Protein AF-A0A0F9B025-F1 (afdb_monomer)

pLDDT: mean 85.18, std 12.73, range [48.25, 94.06]

Foldseek 3Di:
DPDQDDPDPVLVVLLVVLLVLVCVQVVHHDDPVNSVCCSVPVVVSCVVSPDPDDD

Nearest PDB structures (foldseek):
  1bhb-assembly1_A  TM=4.679E-01  e=8.511E+00  Halobacterium salinarum

Solvent-accessible surface area (backbone atoms only — not comparable to full-atom values): 3486 Å² total; per-residue (Å²): 131,92,85,80,84,67,94,45,69,68,56,46,50,52,39,51,50,52,53,53,50,50,26,65,75,67,76,42,83,76,50,72,68,57,51,49,44,32,66,74,36,46,72,57,42,48,61,72,66,64,60,82,72,84,129

Mean predicted aligned error: 5.28 Å

Secondary structure (DSSP, 8-state):
---PPPSSHHHHHHHHHHHHHHHHHHTSPPPHHHHHHHHH-HHHHHHHH------

Sequence (55 aa):
KLEIKFKNEQEACTILELARYANVHTQKPLVSDELLFIARYPEQARKILTVIPPS

Structure (mmCIF, N/CA/C/O backbone):
data_AF-A0A0F9B025-F1
#
_entry.id   AF-A0A0F9B025-F1
#
loop_
_atom_site.group_PDB
_atom_site.id
_atom_site.type_symbol
_atom_site.label_atom_id
_atom_site.label_alt_id
_atom_site.label_comp_id
_atom_site.label_asym_id
_atom_site.label_entity_id
_atom_site.label_seq_id
_atom_site.pdbx_PDB_ins_code
_atom_site.Cartn_x
_atom_site.Cartn_y
_atom_site.Cartn_z
_atom_site.occupancy
_atom_site.B_iso_or_equiv
_atom_site.auth_seq_id
_atom_site.auth_comp_id
_atom_site.auth_asym_id
_atom_site.auth_atom_id
_atom_site.pdbx_PDB_model_num
ATOM 1 N N . LYS A 1 1 ? -17.591 -6.363 -5.121 1.00 57.59 1 LYS A N 1
ATOM 2 C CA . LYS A 1 1 ? -17.339 -4.960 -4.704 1.00 57.59 1 LYS A CA 1
ATOM 3 C C . LYS A 1 1 ? -16.190 -5.002 -3.701 1.00 57.59 1 LYS A C 1
ATOM 5 O O . LYS A 1 1 ? -16.239 -5.855 -2.827 1.00 57.59 1 LYS A O 1
ATOM 10 N N . LEU A 1 2 ? -15.146 -4.187 -3.858 1.00 62.84 2 LEU A N 1
ATOM 11 C CA . LEU A 1 2 ? -14.067 -4.075 -2.868 1.00 62.84 2 LEU A CA 1
ATOM 12 C C . LEU A 1 2 ? -14.609 -3.286 -1.670 1.00 62.84 2 LEU A C 1
ATOM 14 O O . LEU A 1 2 ? -14.664 -2.062 -1.709 1.00 62.84 2 LEU A O 1
ATOM 18 N N . GLU A 1 3 ? -15.104 -3.975 -0.645 1.00 73.00 3 GLU A N 1
ATOM 19 C CA . GLU A 1 3 ? -15.559 -3.327 0.589 1.00 73.00 3 GLU A CA 1
ATOM 20 C C . GLU A 1 3 ? -14.391 -3.224 1.566 1.00 73.00 3 GLU A C 1
ATOM 22 O O . GLU A 1 3 ? -14.139 -4.116 2.375 1.00 73.00 3 GLU A O 1
ATOM 27 N N . ILE A 1 4 ? -13.647 -2.126 1.450 1.00 77.81 4 ILE A N 1
ATOM 28 C CA . ILE A 1 4 ? -12.590 -1.756 2.388 1.00 77.81 4 ILE A CA 1
ATOM 29 C C . ILE A 1 4 ? -13.169 -0.675 3.300 1.00 77.81 4 ILE A C 1
ATOM 31 O O . ILE A 1 4 ? -13.592 0.380 2.830 1.00 77.81 4 ILE A O 1
ATOM 35 N N . LYS A 1 5 ? -13.226 -0.954 4.604 1.00 84.56 5 LYS A N 1
ATOM 36 C CA . LYS A 1 5 ? -13.582 0.037 5.624 1.00 84.56 5 LYS A CA 1
ATOM 37 C C . LYS A 1 5 ? -12.310 0.487 6.321 1.00 84.56 5 LYS A C 1
ATOM 39 O O . LYS A 1 5 ? -11.658 -0.327 6.969 1.00 84.56 5 LYS A O 1
ATOM 44 N N . PHE A 1 6 ? -11.999 1.769 6.194 1.00 87.06 6 PHE A N 1
ATOM 45 C CA . PHE A 1 6 ? -10.937 2.406 6.960 1.00 87.06 6 PHE A CA 1
ATOM 46 C C . PHE A 1 6 ? -11.473 2.811 8.335 1.00 87.06 6 PHE A C 1
ATOM 48 O O . PHE A 1 6 ? -12.620 3.238 8.470 1.00 87.06 6 PHE A O 1
ATOM 55 N N . LYS A 1 7 ? -10.642 2.666 9.359 1.00 86.62 7 LYS A N 1
ATOM 56 C CA . LYS A 1 7 ? -10.907 3.058 10.743 1.00 86.62 7 LYS A CA 1
ATOM 57 C C . LYS A 1 7 ? -10.896 4.571 10.906 1.00 86.62 7 LYS A C 1
ATOM 59 O O . LYS A 1 7 ? -11.648 5.097 11.718 1.00 86.62 7 LYS A O 1
ATOM 64 N N . ASN A 1 8 ? -10.023 5.257 10.172 1.00 91.06 8 ASN A N 1
ATOM 65 C CA . ASN A 1 8 ? -9.881 6.708 10.179 1.00 91.06 8 ASN A CA 1
ATOM 66 C C . ASN A 1 8 ? -9.194 7.194 8.890 1.00 91.06 8 ASN A C 1
ATOM 68 O O . ASN A 1 8 ? -8.701 6.400 8.088 1.00 91.06 8 ASN A O 1
ATOM 72 N N . GLU A 1 9 ? -9.173 8.511 8.700 1.00 92.94 9 GLU A N 1
ATOM 73 C CA . GLU A 1 9 ? -8.543 9.163 7.548 1.00 92.94 9 GLU A CA 1
ATOM 74 C C . GLU A 1 9 ? -7.037 8.877 7.463 1.00 92.94 9 GLU A C 1
ATOM 76 O O . GLU A 1 9 ? -6.517 8.631 6.378 1.00 92.94 9 GLU A O 1
ATOM 81 N N . GLN A 1 10 ? -6.351 8.816 8.608 1.00 92.44 10 GLN A N 1
ATOM 82 C CA . GLN A 1 10 ? -4.917 8.535 8.656 1.00 92.44 10 GLN A CA 1
ATOM 83 C C . GLN A 1 10 ? -4.589 7.156 8.062 1.00 92.44 10 GLN A C 1
ATOM 85 O O . GLN A 1 10 ? -3.674 7.033 7.253 1.00 92.44 10 GLN A O 1
ATOM 90 N N . GLU A 1 11 ? -5.365 6.128 8.417 1.00 90.81 11 GLU A N 1
ATOM 91 C CA . GLU A 1 11 ? -5.220 4.771 7.883 1.00 90.81 11 GLU A CA 1
ATOM 92 C C . GLU A 1 11 ? -5.490 4.740 6.373 1.00 90.81 11 GLU A C 1
ATOM 94 O O . GLU A 1 11 ? -4.745 4.104 5.626 1.00 90.81 11 GLU A O 1
ATOM 99 N N . ALA A 1 12 ? -6.511 5.469 5.910 1.00 92.88 12 ALA A N 1
ATOM 100 C CA . ALA A 1 12 ? -6.810 5.586 4.486 1.00 92.88 12 ALA A CA 1
ATOM 101 C C . ALA A 1 12 ? -5.643 6.227 3.713 1.00 92.88 12 ALA A C 1
ATOM 103 O O . ALA A 1 12 ? -5.257 5.716 2.660 1.00 92.88 12 ALA A O 1
ATOM 104 N N . CYS A 1 13 ? -5.040 7.290 4.257 1.00 93.62 13 CYS A N 1
ATOM 105 C CA . CYS A 1 13 ? -3.862 7.937 3.679 1.00 93.62 13 CYS A CA 1
ATOM 106 C C . CYS A 1 13 ? -2.661 6.989 3.607 1.00 93.62 13 CYS A C 1
ATOM 108 O O . CYS A 1 13 ? -2.066 6.849 2.541 1.00 93.62 13 CYS A O 1
ATOM 110 N N . THR A 1 14 ? -2.344 6.272 4.688 1.00 91.44 14 THR A N 1
ATOM 111 C CA . THR A 1 14 ? -1.234 5.307 4.691 1.00 91.44 14 THR A CA 1
ATOM 112 C C . THR A 1 14 ? -1.433 4.201 3.651 1.00 91.44 14 THR A C 1
ATOM 114 O O . THR A 1 14 ? -0.505 3.856 2.920 1.00 91.44 14 THR A O 1
ATOM 117 N N . ILE A 1 15 ? -2.647 3.653 3.534 1.00 92.69 15 ILE A N 1
ATOM 118 C CA . ILE A 1 15 ? -2.957 2.619 2.534 1.00 92.69 15 ILE A CA 1
ATOM 119 C C . ILE A 1 15 ? -2.847 3.185 1.110 1.00 92.69 15 ILE A C 1
ATOM 121 O O . ILE A 1 15 ? -2.308 2.516 0.226 1.00 92.69 15 ILE A O 1
ATOM 125 N N . LEU A 1 16 ? -3.313 4.417 0.885 1.00 93.38 16 LEU A N 1
ATOM 126 C CA . LEU A 1 16 ? -3.208 5.100 -0.404 1.00 93.38 16 LEU A CA 1
ATOM 127 C C . LEU A 1 16 ? -1.747 5.325 -0.818 1.00 93.38 16 LEU A C 1
ATOM 129 O O . LEU A 1 16 ? -1.391 5.095 -1.976 1.00 93.38 16 LEU A O 1
ATOM 133 N N . GLU A 1 17 ? -0.895 5.748 0.115 1.00 93.25 17 GLU A N 1
ATOM 134 C CA . GLU A 1 17 ? 0.539 5.924 -0.118 1.00 93.25 17 GLU A CA 1
ATOM 135 C C . GLU A 1 17 ? 1.216 4.600 -0.464 1.00 93.25 17 GLU A C 1
ATOM 137 O O . GLU A 1 17 ? 1.908 4.516 -1.479 1.00 93.25 17 GLU A O 1
ATOM 142 N N . LEU A 1 18 ? 0.963 3.542 0.312 1.00 93.38 18 LEU A N 1
ATOM 143 C CA . LEU A 1 18 ? 1.507 2.211 0.035 1.00 93.38 18 LEU A CA 1
ATOM 144 C C . LEU A 1 18 ? 1.078 1.692 -1.344 1.00 93.38 18 LEU A C 1
ATOM 146 O O . LEU A 1 18 ? 1.910 1.172 -2.087 1.00 93.38 18 LEU A O 1
ATOM 150 N N . ALA A 1 19 ? -0.188 1.879 -1.726 1.00 92.62 19 ALA A N 1
ATOM 151 C CA . ALA A 1 19 ? -0.682 1.499 -3.048 1.00 92.62 19 ALA A CA 1
ATOM 152 C C . ALA A 1 19 ? 0.002 2.296 -4.176 1.00 92.62 19 ALA A C 1
ATOM 154 O O . ALA A 1 19 ? 0.376 1.725 -5.203 1.00 92.62 19 ALA A O 1
ATOM 155 N N . ARG A 1 20 ? 0.230 3.604 -3.984 1.00 91.50 20 ARG A N 1
ATOM 156 C CA . ARG A 1 20 ? 0.997 4.427 -4.935 1.00 91.50 20 ARG A CA 1
ATOM 157 C C . ARG A 1 20 ? 2.439 3.949 -5.063 1.00 91.50 20 ARG A C 1
ATOM 159 O O . ARG A 1 20 ? 2.925 3.820 -6.185 1.00 91.50 20 ARG A O 1
ATOM 166 N N . TYR A 1 21 ? 3.107 3.665 -3.948 1.00 90.94 21 TYR A N 1
ATOM 167 C CA . TYR A 1 21 ? 4.469 3.136 -3.959 1.00 90.94 21 TYR A CA 1
ATOM 168 C C . TYR A 1 21 ? 4.549 1.792 -4.672 1.00 90.94 21 TYR A C 1
ATOM 170 O O . TYR A 1 21 ? 5.451 1.593 -5.480 1.00 90.94 21 TYR A O 1
ATOM 178 N N . ALA A 1 22 ? 3.592 0.898 -4.437 1.00 90.12 22 ALA A N 1
ATOM 179 C CA . ALA A 1 22 ? 3.546 -0.399 -5.096 1.00 90.12 22 ALA A CA 1
ATOM 180 C C . ALA A 1 22 ? 3.377 -0.275 -6.623 1.00 90.12 22 ALA A C 1
ATOM 182 O O . ALA A 1 22 ? 4.092 -0.947 -7.369 1.00 90.12 22 ALA A O 1
ATOM 183 N N . ASN A 1 23 ? 2.533 0.648 -7.099 1.00 90.12 23 ASN A N 1
ATOM 184 C CA . ASN A 1 23 ? 2.414 0.946 -8.532 1.00 90.12 23 ASN A CA 1
ATOM 185 C C . ASN A 1 23 ? 3.741 1.439 -9.1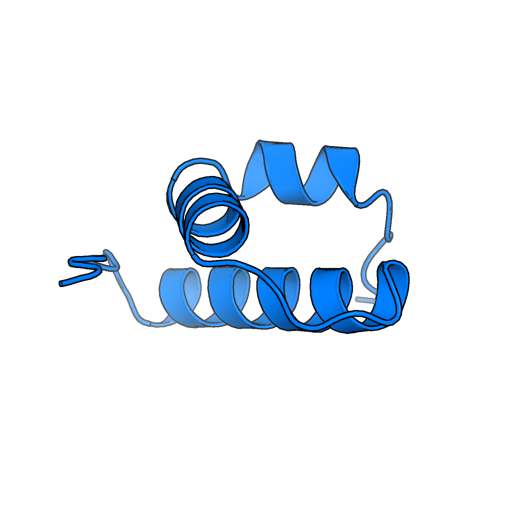32 1.00 90.12 23 ASN A C 1
ATOM 187 O O . ASN A 1 23 ? 4.151 0.998 -10.205 1.00 90.12 23 ASN A O 1
ATOM 191 N N . VAL A 1 24 ? 4.429 2.350 -8.434 1.00 89.50 24 VAL A N 1
ATOM 192 C CA . VAL A 1 24 ? 5.723 2.891 -8.880 1.00 89.50 24 VAL A CA 1
ATOM 193 C C . VAL A 1 24 ? 6.808 1.813 -8.867 1.00 89.50 24 VAL A C 1
ATOM 195 O O . VAL A 1 24 ? 7.580 1.710 -9.815 1.00 89.50 24 VAL A O 1
ATOM 198 N N . HIS A 1 25 ? 6.865 0.988 -7.826 1.00 85.12 25 HIS A N 1
ATOM 199 C CA . HIS A 1 25 ? 7.897 -0.033 -7.667 1.00 85.12 25 HIS A CA 1
ATOM 200 C C . HIS A 1 25 ? 7.773 -1.153 -8.706 1.00 85.12 25 HIS A C 1
ATOM 202 O O . HIS A 1 25 ? 8.770 -1.621 -9.247 1.00 85.12 25 HIS A O 1
ATOM 208 N N . THR A 1 26 ? 6.543 -1.562 -9.020 1.00 85.38 26 THR A N 1
ATOM 209 C CA . THR A 1 26 ? 6.279 -2.651 -9.972 1.00 85.38 26 THR A CA 1
ATOM 210 C C . THR A 1 26 ? 6.178 -2.181 -11.422 1.00 85.38 26 THR A C 1
ATOM 212 O O . THR A 1 26 ? 6.155 -3.020 -12.325 1.00 85.38 26 THR A O 1
ATOM 215 N N . GLN A 1 27 ? 6.113 -0.860 -11.653 1.00 87.81 27 GLN A N 1
ATOM 216 C CA . GLN A 1 27 ? 5.836 -0.240 -12.958 1.00 87.81 27 GLN A CA 1
ATOM 217 C C . GLN A 1 27 ? 4.563 -0.807 -13.616 1.00 87.81 27 GLN A C 1
ATOM 219 O O . GLN A 1 27 ? 4.450 -0.875 -14.841 1.00 87.81 27 GLN A O 1
ATOM 224 N N . LYS A 1 28 ? 3.605 -1.255 -12.797 1.00 87.31 28 LYS A N 1
ATOM 225 C CA . LYS A 1 28 ? 2.350 -1.876 -13.224 1.00 87.31 28 LYS A CA 1
ATOM 226 C C . LYS A 1 28 ? 1.194 -1.365 -12.361 1.00 87.31 28 LYS A C 1
ATOM 228 O O . LYS A 1 28 ? 1.409 -1.030 -11.198 1.00 87.31 28 LYS A O 1
ATOM 233 N N . PRO A 1 29 ? -0.032 -1.293 -12.905 1.00 88.69 29 PRO A N 1
ATOM 234 C CA . PRO A 1 29 ? -1.210 -1.009 -12.097 1.00 88.69 29 PRO A CA 1
ATOM 235 C C . PRO A 1 29 ? -1.453 -2.133 -11.089 1.00 88.69 29 PRO A C 1
ATOM 237 O O . PRO A 1 29 ? -1.414 -3.306 -11.461 1.00 88.69 29 PRO A O 1
ATOM 240 N N . LEU A 1 30 ? -1.770 -1.763 -9.851 1.00 90.62 30 LEU A N 1
ATOM 241 C CA . LEU A 1 30 ? -2.178 -2.693 -8.810 1.00 90.62 30 LEU A CA 1
ATOM 242 C C . LEU A 1 30 ? -3.425 -3.473 -9.225 1.00 90.62 30 LEU A C 1
ATOM 244 O O . LEU A 1 30 ? -4.426 -2.881 -9.647 1.00 90.62 30 LEU A O 1
ATOM 248 N N . VAL A 1 31 ? -3.406 -4.787 -9.024 1.00 92.62 31 VAL A N 1
ATOM 249 C CA . VAL A 1 31 ? -4.619 -5.600 -9.146 1.00 92.62 31 VAL A CA 1
ATO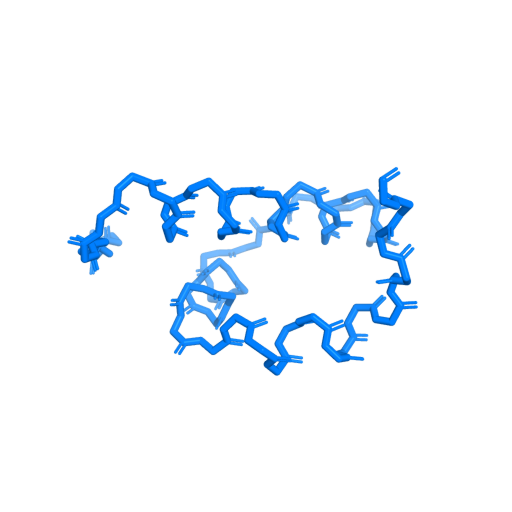M 250 C C . VAL A 1 31 ? -5.428 -5.579 -7.847 1.00 92.62 31 VAL A C 1
ATOM 252 O O . VAL A 1 31 ? -4.954 -5.190 -6.780 1.00 92.62 31 VAL A O 1
ATOM 255 N N . SER A 1 32 ? -6.693 -5.997 -7.926 1.00 91.56 32 SER A N 1
ATOM 256 C CA . SER A 1 32 ? -7.622 -5.941 -6.787 1.00 91.56 32 SER A CA 1
ATOM 257 C C . SER A 1 32 ? -7.127 -6.699 -5.553 1.00 91.56 32 SER A C 1
ATOM 259 O O . SER A 1 32 ? -7.282 -6.198 -4.441 1.00 91.56 32 SER A O 1
ATOM 261 N N . ASP A 1 33 ? -6.507 -7.865 -5.739 1.00 92.06 33 ASP A N 1
ATOM 262 C CA . ASP A 1 33 ? -6.002 -8.683 -4.630 1.00 92.06 33 ASP A CA 1
ATOM 263 C C . ASP A 1 33 ? -4.789 -8.047 -3.946 1.00 92.06 33 ASP A C 1
ATOM 265 O O . ASP A 1 33 ? -4.677 -8.089 -2.722 1.00 92.06 33 ASP A O 1
ATOM 269 N N . GLU A 1 34 ? -3.923 -7.381 -4.713 1.00 91.88 34 GLU A N 1
ATOM 270 C CA . GLU A 1 34 ? -2.792 -6.620 -4.179 1.00 91.88 34 GLU A CA 1
ATOM 271 C C . GLU A 1 34 ? -3.286 -5.416 -3.371 1.00 91.88 34 GLU A C 1
ATOM 273 O O . GLU A 1 34 ? -2.816 -5.182 -2.259 1.00 91.88 34 GLU A O 1
ATOM 278 N N . LEU A 1 35 ? -4.295 -4.691 -3.871 1.00 91.69 35 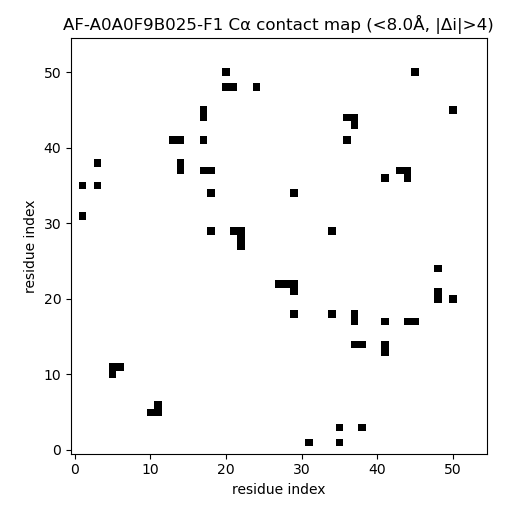LEU A N 1
ATOM 279 C CA . LEU A 1 35 ? -4.907 -3.586 -3.128 1.00 91.69 35 LEU A CA 1
ATOM 280 C C . LEU A 1 35 ? -5.535 -4.077 -1.820 1.00 91.69 35 LEU A C 1
ATOM 282 O O . LEU A 1 35 ? -5.382 -3.445 -0.774 1.00 91.69 35 LEU A O 1
ATOM 286 N N . LEU A 1 36 ? -6.221 -5.222 -1.867 1.00 93.25 36 LEU A N 1
ATOM 287 C CA . LEU A 1 36 ? -6.829 -5.841 -0.694 1.00 93.25 36 LEU A CA 1
ATOM 288 C C . LEU A 1 36 ? -5.766 -6.289 0.317 1.00 93.25 36 LEU A C 1
ATOM 290 O O . LEU A 1 36 ? -5.964 -6.137 1.523 1.00 93.25 36 LEU A O 1
ATOM 294 N N . PHE A 1 37 ? -4.643 -6.822 -0.166 1.00 93.19 37 PHE A N 1
ATOM 295 C CA . PHE A 1 37 ? -3.505 -7.207 0.657 1.00 93.19 37 PHE A CA 1
ATOM 296 C C . PHE A 1 37 ? -2.901 -5.995 1.371 1.00 93.19 37 PHE A C 1
ATOM 298 O O . PHE A 1 37 ? -2.768 -6.029 2.594 1.00 93.19 37 PHE A O 1
ATOM 305 N N . ILE A 1 38 ? -2.624 -4.904 0.648 1.00 92.94 38 ILE A N 1
ATOM 306 C CA . ILE A 1 38 ? -2.110 -3.660 1.239 1.00 92.94 38 ILE A CA 1
ATOM 307 C C . ILE A 1 38 ? -3.088 -3.116 2.285 1.00 92.94 38 ILE A C 1
ATOM 309 O O . ILE A 1 38 ? -2.673 -2.745 3.379 1.00 92.94 38 ILE A O 1
ATOM 313 N N . ALA A 1 39 ? -4.389 -3.112 1.985 1.00 92.50 39 ALA A N 1
ATOM 314 C CA . ALA A 1 39 ? -5.397 -2.582 2.897 1.00 92.50 39 ALA A CA 1
ATOM 315 C C .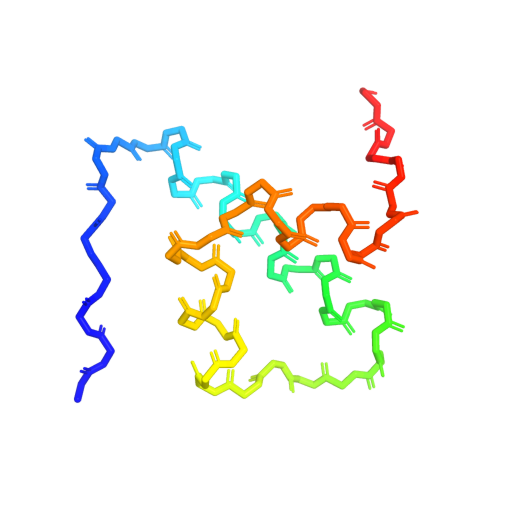 ALA A 1 39 ? -5.577 -3.423 4.173 1.00 92.50 39 ALA A C 1
ATOM 317 O O . ALA A 1 39 ? -5.846 -2.876 5.239 1.00 92.50 39 ALA A O 1
ATOM 318 N N . ARG A 1 40 ? -5.445 -4.753 4.084 1.00 92.81 40 ARG A N 1
ATOM 319 C CA . ARG A 1 40 ? -5.598 -5.663 5.235 1.00 92.81 40 ARG A CA 1
ATOM 320 C C . ARG A 1 40 ? -4.317 -5.811 6.054 1.00 92.81 40 ARG A C 1
ATOM 322 O O . ARG A 1 40 ? -4.397 -6.048 7.258 1.00 92.81 40 ARG A O 1
ATOM 329 N N . TYR A 1 41 ? -3.160 -5.687 5.409 1.00 94.06 41 TYR A N 1
ATOM 330 C CA . TYR A 1 41 ? -1.845 -5.956 5.989 1.00 94.06 41 TYR A CA 1
ATOM 331 C C . TYR A 1 41 ? -0.830 -4.846 5.644 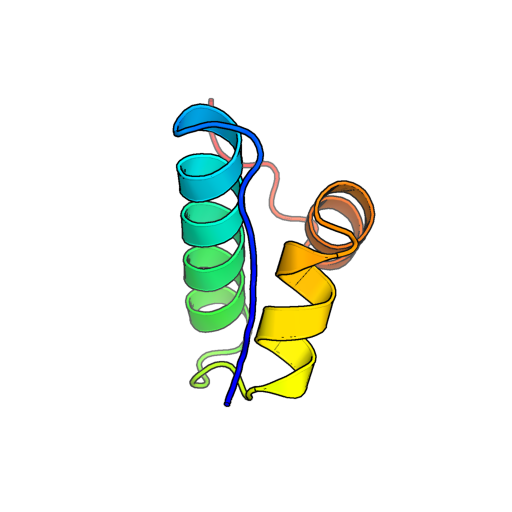1.00 94.06 41 TYR A C 1
ATOM 333 O O . TYR A 1 41 ? 0.215 -5.129 5.049 1.00 94.06 41 TYR A O 1
ATOM 341 N N . PRO A 1 42 ? -1.100 -3.576 6.006 1.00 91.62 42 PRO A N 1
ATOM 342 C CA . PRO A 1 42 ? -0.278 -2.439 5.584 1.00 91.62 42 PRO A CA 1
ATOM 343 C C . PRO A 1 42 ? 1.167 -2.513 6.099 1.00 91.62 42 PRO A C 1
ATOM 345 O O . PRO A 1 42 ? 2.099 -2.185 5.370 1.00 91.62 42 PRO A O 1
ATOM 348 N N . GLU A 1 43 ? 1.394 -3.020 7.314 1.00 91.75 43 GLU A N 1
ATOM 349 C CA . GLU A 1 43 ? 2.748 -3.173 7.870 1.00 91.75 43 GLU A CA 1
ATOM 350 C C . GLU A 1 43 ? 3.583 -4.221 7.123 1.00 91.75 43 GLU A C 1
ATOM 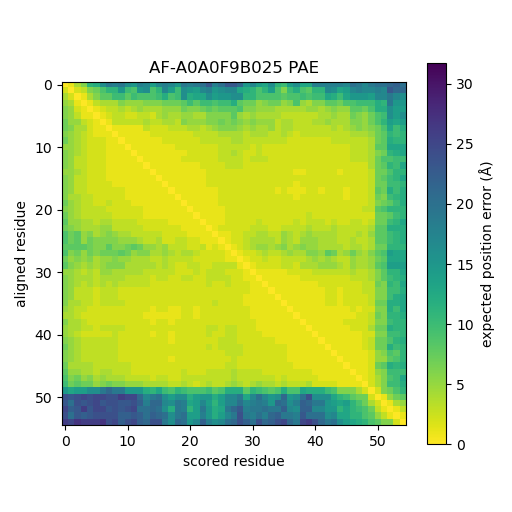352 O O . GLU A 1 43 ? 4.794 -4.078 6.954 1.00 91.75 43 GLU A O 1
ATOM 357 N N . GLN A 1 44 ? 2.937 -5.288 6.667 1.00 93.38 44 GLN A N 1
ATOM 358 C CA . GLN A 1 44 ? 3.540 -6.363 5.896 1.00 93.38 44 GLN A CA 1
ATOM 359 C C . GLN A 1 44 ? 3.829 -5.869 4.483 1.00 93.38 44 GLN A C 1
ATOM 361 O O . GLN A 1 44 ? 4.942 -6.049 3.999 1.00 93.38 44 GLN A O 1
ATOM 366 N N . ALA A 1 45 ? 2.869 -5.177 3.863 1.00 92.00 45 ALA A N 1
ATOM 367 C CA . ALA A 1 45 ? 3.062 -4.517 2.580 1.00 92.00 45 ALA A CA 1
ATOM 368 C C . ALA A 1 45 ? 4.240 -3.535 2.627 1.00 92.00 45 ALA A C 1
ATOM 370 O O . ALA A 1 45 ? 5.112 -3.600 1.769 1.00 92.00 45 ALA A O 1
ATOM 371 N N . ARG A 1 46 ? 4.341 -2.702 3.671 1.00 90.50 46 ARG A N 1
ATOM 372 C CA . ARG A 1 46 ? 5.471 -1.782 3.875 1.00 90.50 46 ARG A CA 1
ATOM 373 C C . ARG A 1 46 ? 6.818 -2.508 3.916 1.00 90.50 46 ARG A C 1
ATOM 375 O O . ARG A 1 46 ? 7.768 -2.074 3.272 1.00 90.50 46 ARG A O 1
ATOM 382 N N . LYS A 1 47 ? 6.901 -3.624 4.645 1.00 90.12 47 LYS A N 1
ATOM 383 C CA . LYS A 1 47 ? 8.121 -4.446 4.729 1.00 90.12 47 LYS A CA 1
ATOM 384 C C . LYS A 1 47 ? 8.475 -5.105 3.397 1.00 90.12 47 LYS A C 1
ATOM 386 O O . LYS A 1 47 ? 9.645 -5.122 3.045 1.00 90.12 47 LYS A O 1
ATOM 391 N N . ILE A 1 48 ? 7.483 -5.620 2.669 1.00 88.44 48 ILE A N 1
ATOM 392 C CA . ILE A 1 48 ? 7.669 -6.272 1.361 1.00 88.44 48 ILE A CA 1
ATOM 393 C C . ILE A 1 48 ? 8.118 -5.261 0.310 1.00 88.44 48 ILE A C 1
ATOM 395 O O . ILE A 1 48 ? 9.033 -5.532 -0.461 1.00 88.44 48 ILE A O 1
ATOM 399 N N . LEU A 1 49 ? 7.500 -4.080 0.294 1.00 81.38 49 LEU A N 1
ATOM 400 C CA . LEU A 1 49 ? 7.840 -3.033 -0.661 1.00 81.38 49 LEU A CA 1
ATOM 401 C C . LEU A 1 49 ? 9.248 -2.477 -0.420 1.00 81.38 49 LEU A C 1
ATOM 403 O O . LEU A 1 49 ? 9.796 -1.868 -1.328 1.00 81.38 49 LEU A O 1
ATOM 407 N N . THR A 1 50 ? 9.838 -2.701 0.766 1.00 68.00 50 THR A N 1
ATOM 408 C CA . THR A 1 50 ? 11.197 -2.287 1.179 1.00 68.00 50 THR A CA 1
ATOM 409 C C . THR A 1 50 ? 11.614 -0.898 0.681 1.00 68.00 50 THR A C 1
ATOM 411 O O . THR A 1 50 ? 12.788 -0.614 0.458 1.00 68.00 50 THR A O 1
ATOM 414 N N . VAL A 1 51 ? 10.643 -0.002 0.523 1.00 56.94 51 VAL A N 1
ATOM 41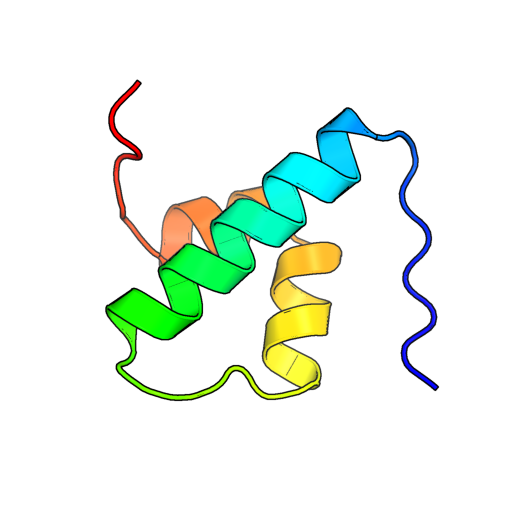5 C CA . VAL A 1 51 ? 10.866 1.420 0.330 1.00 56.94 51 VAL A CA 1
ATOM 416 C C . VAL A 1 51 ? 10.942 1.959 1.740 1.00 56.94 51 VAL A C 1
ATOM 418 O O . VAL A 1 51 ? 9.954 1.914 2.468 1.00 56.94 51 VAL A O 1
ATOM 421 N N . ILE A 1 52 ? 12.116 2.422 2.156 1.00 52.25 52 ILE A N 1
ATOM 422 C CA . ILE A 1 52 ? 12.182 3.412 3.226 1.00 52.25 52 ILE A CA 1
ATOM 423 C C . ILE A 1 52 ? 11.442 4.621 2.638 1.00 52.25 52 ILE A C 1
ATOM 425 O O . ILE A 1 52 ? 11.965 5.211 1.687 1.00 52.25 52 ILE A O 1
ATOM 429 N N . PRO A 1 53 ? 10.212 4.947 3.075 1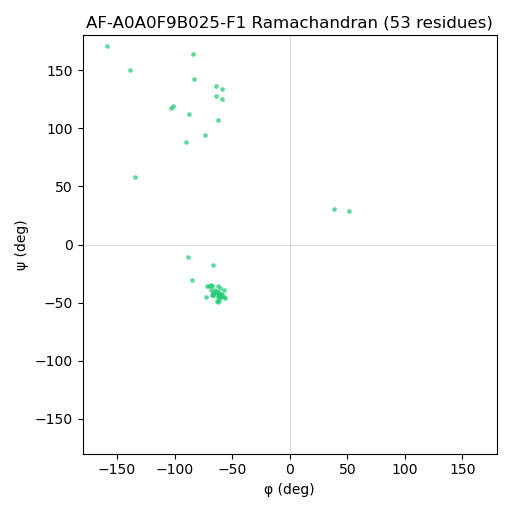.00 50.34 53 PRO A N 1
ATOM 430 C CA . PRO A 1 53 ? 9.571 6.165 2.610 1.00 50.34 53 PRO A CA 1
ATOM 431 C C . PRO A 1 53 ? 10.453 7.307 3.130 1.00 50.34 53 PRO A C 1
ATOM 433 O O . PRO A 1 53 ? 10.795 7.280 4.317 1.00 50.34 53 PRO A O 1
ATOM 436 N N . PRO A 1 54 ? 10.911 8.250 2.288 1.00 54.28 54 PRO A N 1
ATOM 4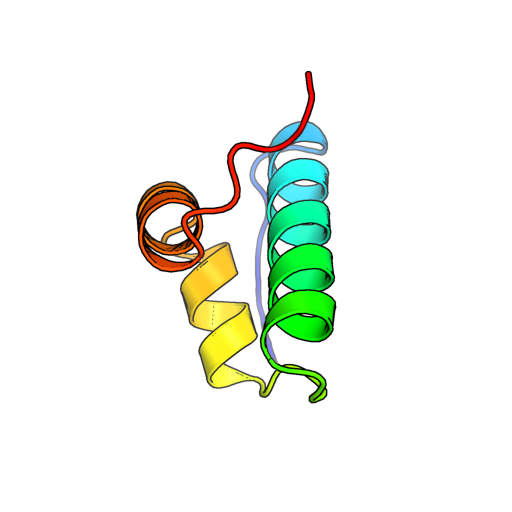37 C CA . PRO A 1 54 ? 11.563 9.437 2.815 1.00 54.28 54 PRO A CA 1
ATOM 438 C C . PRO A 1 54 ? 10.569 10.140 3.749 1.00 54.28 54 PRO A C 1
ATOM 440 O O . PRO A 1 54 ? 9.423 10.368 3.361 1.00 54.28 54 PRO A O 1
ATOM 443 N N . SER A 1 55 ? 11.009 10.367 4.990 1.00 48.25 55 SER A N 1
ATOM 444 C CA . SER A 1 55 ? 10.281 11.096 6.034 1.00 48.25 55 SER A CA 1
ATOM 445 C C . SER A 1 55 ? 9.940 12.523 5.626 1.00 48.25 55 SER A C 1
ATOM 447 O O . SER A 1 55 ? 10.744 13.128 4.879 1.00 48.25 55 SER A O 1
#

Organism: NCBI:txid412755

Radius of gyration: 10.8 Å; Cα contacts (8 Å, |Δi|>4): 32; chains: 1; bounding box: 30×20×24 Å